Protein AF-A0A075MXA9-F1 (afdb_monomer)

Nearest PDB structures (foldseek):
  1z3e-assembly1_B  TM=8.447E-01  e=3.460E-03  Bacillus subtilis
  3gfk-assembly1_B  TM=8.318E-01  e=3.950E-03  Bacillus subtilis
  4mey-assembly1_B  TM=7.500E-01  e=2.326E-03  Escherichia coli K-12
  4mey-assembly1_A  TM=7.482E-01  e=9.337E-03  Escherichia coli K-12
  4zh4-assembly1_A  TM=5.656E-01  e=3.950E-03  Escherichia coli K-12

Structure (mmCIF, N/CA/C/O backbone):
data_AF-A0A075MXA9-F1
#
_entry.id   AF-A0A075MXA9-F1
#
loop_
_atom_site.group_PDB
_atom_site.id
_atom_site.type_symbol
_atom_site.label_atom_id
_atom_site.label_alt_id
_atom_site.label_comp_id
_atom_site.label_asym_id
_atom_site.label_entity_id
_atom_site.label_seq_id
_atom_site.pdbx_PDB_ins_code
_atom_site.Cartn_x
_atom_site.Cartn_y
_atom_site.Cartn_z
_atom_site.occupancy
_atom_site.B_iso_or_equiv
_atom_site.auth_seq_id
_atom_site.auth_comp_id
_atom_site.auth_asym_id
_atom_site.auth_atom_id
_atom_site.pdbx_PDB_model_num
ATOM 1 N N . MET A 1 1 ? 37.764 53.002 -16.091 1.00 39.75 1 MET A N 1
ATOM 2 C CA . MET A 1 1 ? 37.140 52.045 -17.033 1.00 39.75 1 MET A CA 1
ATOM 3 C C . MET A 1 1 ? 37.463 50.655 -16.486 1.00 39.75 1 MET A C 1
ATOM 5 O O . MET A 1 1 ? 38.637 50.344 -16.390 1.00 39.75 1 MET A O 1
ATOM 9 N N . ALA A 1 2 ? 36.575 50.032 -15.695 1.00 47.25 2 ALA A N 1
ATOM 10 C CA . ALA A 1 2 ? 35.623 48.988 -16.136 1.00 47.25 2 ALA A CA 1
ATOM 11 C C . ALA A 1 2 ? 36.352 47.904 -16.962 1.00 47.25 2 ALA A C 1
ATOM 13 O O . ALA A 1 2 ? 36.935 48.244 -17.975 1.00 47.25 2 ALA A O 1
ATOM 14 N N . GLU A 1 3 ? 36.463 46.632 -16.565 1.00 47.47 3 GLU A N 1
ATOM 15 C CA . GLU A 1 3 ? 35.421 45.634 -16.259 1.00 47.47 3 GLU A CA 1
ATOM 16 C C . GLU A 1 3 ? 36.035 44.501 -15.385 1.00 47.47 3 GLU A C 1
ATOM 18 O O . GLU A 1 3 ? 37.200 44.163 -15.537 1.00 47.47 3 GLU A O 1
ATOM 23 N N . ARG A 1 4 ? 35.405 43.972 -14.323 1.00 52.84 4 ARG A N 1
ATOM 24 C CA . ARG A 1 4 ? 34.351 42.928 -14.294 1.00 52.84 4 ARG A CA 1
ATOM 25 C C . ARG A 1 4 ? 34.635 41.672 -15.146 1.00 52.84 4 ARG A C 1
ATOM 27 O O . ARG A 1 4 ? 34.508 41.742 -16.358 1.00 52.84 4 ARG A O 1
ATOM 34 N N . ARG A 1 5 ? 34.807 40.514 -14.473 1.00 59.78 5 ARG A N 1
ATOM 35 C CA . ARG A 1 5 ? 34.129 39.188 -14.656 1.00 59.78 5 ARG A CA 1
ATOM 36 C C . ARG A 1 5 ? 34.953 38.099 -13.928 1.00 59.78 5 ARG A C 1
ATOM 38 O O . ARG A 1 5 ? 36.097 37.860 -14.274 1.00 59.78 5 ARG A O 1
ATOM 45 N N . LYS A 1 6 ? 34.514 37.592 -12.760 1.00 50.41 6 LYS A N 1
ATOM 46 C CA . LYS A 1 6 ? 33.903 36.244 -12.568 1.00 50.41 6 LYS A CA 1
ATOM 47 C C . LYS A 1 6 ? 34.491 35.200 -13.539 1.00 50.41 6 LYS A C 1
ATOM 49 O O . LYS A 1 6 ? 34.334 35.357 -14.741 1.00 50.41 6 LYS A O 1
ATOM 54 N N . SER A 1 7 ? 35.106 34.101 -13.098 1.00 49.38 7 SER A N 1
ATOM 55 C CA . SER A 1 7 ? 34.412 32.905 -12.573 1.00 49.38 7 SER A CA 1
ATOM 56 C C . SER A 1 7 ? 35.476 31.907 -12.074 1.00 49.38 7 SER A C 1
ATOM 58 O O . SER A 1 7 ? 36.435 31.644 -12.782 1.00 49.38 7 SER A O 1
ATOM 60 N N . ARG A 1 8 ? 35.468 31.457 -10.811 1.00 54.47 8 ARG A N 1
ATOM 61 C CA . ARG A 1 8 ? 34.921 30.148 -10.389 1.00 54.47 8 ARG A CA 1
ATOM 62 C C . ARG A 1 8 ? 34.767 29.129 -11.522 1.00 54.47 8 ARG A C 1
ATOM 64 O O . ARG A 1 8 ? 33.747 29.169 -12.192 1.00 54.47 8 ARG A O 1
ATOM 71 N N . THR A 1 9 ? 35.663 28.149 -11.564 1.00 46.47 9 THR A N 1
ATOM 72 C CA . THR A 1 9 ? 35.317 26.724 -11.694 1.00 46.47 9 THR A CA 1
ATOM 73 C C . THR A 1 9 ?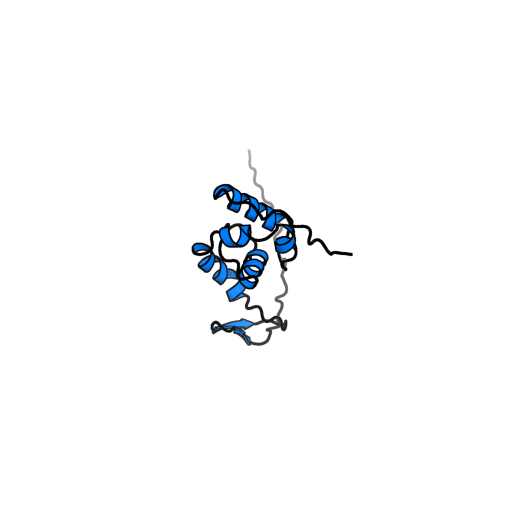 36.451 25.908 -11.076 1.00 46.47 9 THR A C 1
ATOM 75 O O . THR A 1 9 ? 37.494 25.714 -11.688 1.00 46.47 9 THR A O 1
ATOM 78 N N . GLY A 1 10 ? 36.258 25.468 -9.829 1.00 43.75 10 GLY A N 1
ATOM 79 C CA . GLY A 1 10 ? 36.939 24.272 -9.346 1.00 43.75 10 GLY A CA 1
ATOM 80 C C . GLY A 1 10 ? 36.287 23.099 -10.060 1.00 43.75 10 GLY A C 1
ATOM 81 O O . GLY A 1 10 ? 35.119 22.808 -9.800 1.00 43.75 10 GLY A O 1
ATOM 82 N N . ASP A 1 11 ? 36.999 22.524 -11.021 1.00 38.28 11 ASP A N 1
ATOM 83 C CA . ASP A 1 11 ? 36.523 21.370 -11.766 1.00 38.28 11 ASP A CA 1
ATOM 84 C C . ASP A 1 11 ? 36.673 20.120 -10.892 1.00 38.28 11 ASP A C 1
ATOM 86 O O . ASP A 1 11 ? 37.746 19.787 -10.387 1.00 38.28 11 ASP A O 1
ATOM 90 N N . LEU A 1 12 ? 35.527 19.507 -10.619 1.00 47.19 12 LEU A N 1
ATOM 91 C CA . LEU A 1 12 ? 35.369 18.291 -9.845 1.00 47.19 12 LEU A CA 1
ATOM 92 C C . LEU A 1 12 ? 35.768 17.086 -10.705 1.00 47.19 12 LEU A C 1
ATOM 94 O O . LEU A 1 12 ? 34.883 16.403 -11.217 1.00 47.19 12 LEU A O 1
ATOM 98 N N . ASP A 1 13 ? 37.051 16.726 -10.767 1.00 42.03 13 ASP A N 1
ATOM 99 C CA . ASP A 1 13 ? 37.397 15.347 -11.134 1.00 42.03 13 ASP A CA 1
ATOM 100 C C . ASP A 1 13 ? 37.255 14.445 -9.903 1.00 42.03 13 ASP A C 1
ATOM 102 O O . ASP A 1 13 ? 38.201 14.091 -9.201 1.00 42.03 13 ASP A O 1
ATOM 106 N N . ARG A 1 14 ? 36.005 14.096 -9.586 1.00 47.03 14 ARG A N 1
ATOM 107 C CA . ARG A 1 14 ? 35.713 12.964 -8.704 1.00 47.03 14 ARG A CA 1
ATOM 108 C C . ARG A 1 14 ? 35.494 11.743 -9.576 1.00 47.03 14 ARG A C 1
ATOM 110 O O . ARG A 1 14 ? 34.370 11.247 -9.680 1.00 47.03 14 ARG A O 1
ATOM 117 N N . SER A 1 15 ? 36.584 11.273 -10.178 1.00 52.31 15 SER A N 1
ATOM 118 C CA . SER A 1 15 ? 36.711 9.941 -10.761 1.00 52.31 15 SER A CA 1
ATOM 119 C C . SER A 1 15 ? 36.101 8.896 -9.815 1.00 52.31 15 SER A C 1
ATOM 121 O O . SER A 1 15 ? 36.677 8.511 -8.797 1.00 52.31 15 SER A O 1
ATOM 123 N N . LYS A 1 16 ? 34.865 8.473 -10.107 1.00 50.91 16 LYS A N 1
ATOM 124 C CA . LYS A 1 16 ? 34.182 7.383 -9.401 1.00 50.91 16 LYS A CA 1
ATOM 125 C C . LYS A 1 16 ? 34.718 6.066 -9.964 1.00 50.91 16 LYS A C 1
ATOM 127 O O . LYS A 1 16 ? 34.520 5.825 -11.154 1.00 50.91 16 LYS A O 1
ATOM 132 N N . PRO A 1 17 ? 35.321 5.179 -9.154 1.00 42.78 17 PRO A N 1
ATOM 133 C CA . PRO A 1 17 ? 35.727 3.873 -9.648 1.00 42.78 17 PRO A CA 1
ATOM 134 C C . PRO A 1 17 ? 34.489 3.061 -10.048 1.00 42.78 17 PRO A C 1
ATOM 136 O O . PRO A 1 17 ? 33.534 2.904 -9.276 1.00 42.78 17 PRO A O 1
ATOM 139 N N . ALA A 1 18 ? 34.509 2.552 -11.280 1.00 49.84 18 ALA A N 1
ATOM 140 C CA . ALA A 1 18 ? 33.529 1.615 -11.799 1.00 49.84 18 ALA A CA 1
ATOM 141 C C . ALA A 1 18 ? 33.565 0.329 -10.960 1.00 49.84 18 ALA A C 1
ATOM 143 O O . ALA A 1 18 ? 34.549 -0.405 -10.958 1.00 49.84 18 ALA A O 1
ATOM 144 N N . ARG A 1 19 ? 32.483 0.045 -10.228 1.00 51.78 19 ARG A N 1
ATOM 145 C CA . ARG A 1 19 ? 32.332 -1.216 -9.494 1.00 51.78 19 ARG A CA 1
ATOM 146 C C . ARG A 1 19 ? 31.980 -2.336 -10.471 1.00 51.78 19 ARG A C 1
ATOM 148 O O . ARG A 1 19 ? 30.813 -2.539 -10.800 1.00 51.78 19 ARG A O 1
ATOM 155 N N . THR A 1 20 ? 32.987 -3.069 -10.928 1.00 56.06 20 THR A N 1
ATOM 156 C CA . THR A 1 20 ? 32.834 -4.309 -11.692 1.00 56.06 20 THR A CA 1
ATOM 157 C C . THR A 1 20 ? 32.780 -5.514 -10.753 1.00 56.06 20 THR A C 1
ATOM 159 O O . THR A 1 20 ? 33.789 -6.044 -10.313 1.00 56.06 20 THR A O 1
ATOM 162 N N . ALA A 1 21 ? 31.567 -5.996 -10.498 1.00 54.03 21 ALA A N 1
ATOM 163 C CA . ALA A 1 21 ? 31.310 -7.395 -10.167 1.00 54.03 21 ALA A CA 1
ATOM 164 C C . ALA A 1 21 ? 29.975 -7.765 -10.820 1.00 54.03 21 ALA A C 1
ATOM 166 O O . ALA A 1 21 ? 28.898 -7.539 -10.264 1.00 54.03 21 ALA A O 1
ATOM 167 N N . LYS A 1 22 ? 30.035 -8.235 -12.071 1.00 57.16 22 LYS A N 1
ATOM 168 C CA . LYS A 1 22 ? 28.851 -8.685 -12.813 1.00 57.16 22 LYS A CA 1
ATOM 169 C C . LYS A 1 22 ? 28.306 -9.926 -12.093 1.00 57.16 22 LYS A C 1
ATOM 171 O O . LYS A 1 22 ? 28.908 -10.990 -12.161 1.00 57.16 22 LYS A O 1
ATOM 176 N N . GLY A 1 23 ? 27.209 -9.776 -11.346 1.00 66.50 23 GLY A N 1
ATOM 177 C CA . GLY A 1 23 ? 26.505 -10.907 -10.725 1.00 66.50 23 GLY A CA 1
ATOM 178 C C . GLY A 1 23 ? 26.003 -11.910 -11.772 1.00 66.50 23 GLY A C 1
ATOM 179 O O . GLY A 1 23 ? 26.051 -11.637 -12.967 1.00 66.50 23 GLY A O 1
ATOM 180 N N . LYS A 1 24 ? 25.491 -13.072 -11.350 1.00 72.88 24 LYS A N 1
ATOM 181 C CA . LYS A 1 24 ? 24.942 -14.078 -12.282 1.00 72.88 24 LYS A CA 1
ATOM 182 C C . LYS A 1 24 ? 23.702 -13.525 -13.007 1.00 72.88 24 LYS A C 1
ATOM 184 O O . LYS A 1 24 ? 22.904 -12.812 -12.391 1.00 72.88 24 LYS A O 1
ATOM 189 N N . LEU A 1 25 ? 23.539 -13.861 -14.292 1.00 81.12 25 LEU A N 1
ATOM 190 C CA . LEU A 1 25 ? 22.322 -13.565 -15.056 1.00 81.12 25 LEU A CA 1
ATOM 191 C C . LEU A 1 25 ? 21.180 -14.428 -14.516 1.00 81.12 25 LEU A C 1
ATOM 193 O O . LEU A 1 25 ? 21.241 -15.653 -14.579 1.00 81.12 25 LEU A O 1
ATOM 197 N N . LYS A 1 26 ? 20.149 -13.789 -13.971 1.00 78.62 26 LYS A N 1
ATOM 198 C CA . LYS A 1 26 ? 18.939 -14.435 -13.460 1.00 78.62 26 LYS A CA 1
ATOM 199 C C . LYS A 1 26 ? 17.742 -13.975 -14.293 1.00 78.62 26 LYS A C 1
ATOM 201 O O . LYS A 1 26 ? 17.682 -12.820 -14.719 1.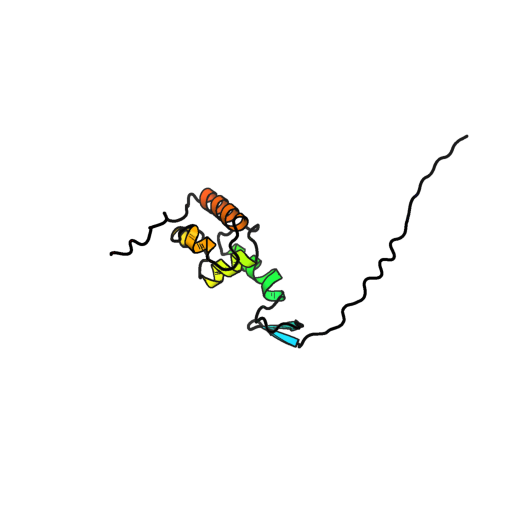00 78.62 26 LYS A O 1
ATOM 206 N N . THR A 1 27 ? 16.781 -14.872 -14.492 1.00 81.25 27 THR A N 1
ATOM 207 C CA . THR A 1 27 ? 15.515 -14.580 -15.176 1.00 81.25 27 THR A CA 1
ATOM 208 C C . THR A 1 27 ? 14.385 -14.703 -14.164 1.00 81.25 27 THR A C 1
ATOM 210 O O . THR A 1 27 ? 14.292 -15.708 -13.464 1.00 81.25 27 THR A O 1
ATOM 213 N N . CYS A 1 28 ? 13.546 -13.675 -14.026 1.00 78.31 28 CYS A N 1
ATOM 214 C CA . CYS A 1 28 ? 12.379 -13.768 -13.146 1.00 78.31 28 CYS A CA 1
ATOM 215 C C . CYS A 1 28 ? 11.266 -14.615 -13.781 1.00 78.31 28 CYS A C 1
ATOM 217 O O . CYS A 1 28 ? 11.271 -14.842 -14.988 1.00 78.31 28 CYS A O 1
ATOM 219 N N . SER A 1 29 ? 10.252 -14.994 -12.999 1.00 72.00 29 SER A N 1
ATOM 220 C CA . SER A 1 29 ? 9.065 -15.725 -13.480 1.00 72.00 29 SER A CA 1
ATOM 221 C C . SER A 1 29 ? 8.293 -15.026 -14.610 1.00 72.00 29 SER A C 1
ATOM 223 O O . SER A 1 29 ? 7.501 -15.657 -15.296 1.00 72.00 29 SER A O 1
ATOM 225 N N . ARG A 1 30 ? 8.528 -13.726 -14.826 1.00 66.81 30 ARG A N 1
ATOM 226 C CA . ARG A 1 30 ? 7.933 -12.926 -15.908 1.00 66.81 30 ARG A CA 1
ATOM 227 C C . ARG A 1 30 ? 8.851 -12.751 -17.125 1.00 66.81 30 ARG A C 1
ATOM 229 O O . ARG A 1 30 ? 8.530 -11.964 -18.005 1.00 66.81 30 ARG A O 1
ATOM 236 N N . GLY A 1 31 ? 10.013 -13.405 -17.150 1.00 77.19 31 GLY A N 1
ATOM 237 C CA . GLY A 1 31 ? 10.955 -13.350 -18.273 1.00 77.19 31 GLY A CA 1
ATOM 238 C C . GLY A 1 31 ? 11.949 -12.182 -18.259 1.00 77.19 31 GLY A C 1
ATOM 239 O O . GLY A 1 31 ? 12.742 -12.050 -19.189 1.00 77.19 31 GLY A O 1
ATOM 240 N N . HIS A 1 32 ? 11.974 -11.337 -17.221 1.00 79.31 32 HIS A N 1
ATOM 241 C CA . HIS A 1 32 ? 12.964 -10.257 -17.139 1.00 79.31 32 HIS A CA 1
ATOM 242 C C . HIS A 1 32 ? 14.348 -10.800 -16.770 1.00 79.31 32 HIS A C 1
ATOM 244 O O . HIS A 1 32 ? 14.501 -11.440 -15.726 1.00 79.31 32 HIS A O 1
ATOM 250 N N . LYS A 1 33 ? 15.353 -10.479 -17.589 1.00 82.81 33 LYS A N 1
ATOM 251 C CA . LYS A 1 33 ? 16.765 -10.830 -17.389 1.00 82.81 33 LYS A CA 1
ATOM 252 C C . LYS A 1 33 ? 17.475 -9.735 -16.581 1.00 82.81 33 LYS A C 1
ATOM 254 O O . LYS A 1 33 ? 17.409 -8.566 -16.950 1.00 82.81 33 LYS A O 1
ATOM 259 N N . PHE A 1 34 ? 18.135 -10.086 -15.479 1.00 78.25 34 PHE A N 1
ATOM 260 C CA . PHE A 1 34 ? 18.861 -9.134 -14.627 1.00 78.25 34 PHE A CA 1
ATOM 261 C C . PHE A 1 34 ? 20.106 -9.760 -13.990 1.00 78.25 34 PHE A C 1
ATOM 263 O O . PHE A 1 34 ? 20.168 -10.968 -13.781 1.00 78.25 34 PHE A O 1
ATOM 270 N N . TYR A 1 35 ? 21.086 -8.925 -13.639 1.00 78.44 35 TYR A N 1
ATOM 271 C CA . TYR A 1 35 ? 22.322 -9.343 -12.975 1.00 78.44 35 TYR A CA 1
ATOM 272 C C . TYR A 1 35 ? 22.285 -8.922 -11.504 1.00 78.44 35 TYR A C 1
ATOM 274 O O . TYR A 1 35 ? 22.097 -7.741 -11.207 1.00 78.44 35 TYR A O 1
ATOM 282 N N . ARG A 1 36 ? 22.446 -9.863 -10.564 1.00 68.81 36 ARG A N 1
ATOM 283 C CA . ARG A 1 36 ? 22.499 -9.546 -9.124 1.00 68.81 36 ARG A CA 1
ATOM 284 C C . ARG A 1 36 ? 23.439 -10.491 -8.385 1.00 68.81 36 ARG A C 1
ATOM 286 O O . ARG A 1 36 ? 23.417 -11.695 -8.621 1.00 68.81 36 ARG A O 1
ATOM 293 N N . SER A 1 37 ? 24.253 -9.929 -7.494 1.00 61.03 37 SER A N 1
ATOM 294 C CA . SER A 1 37 ? 25.174 -10.671 -6.623 1.00 61.03 37 SER A CA 1
ATOM 295 C C . SER A 1 37 ? 24.497 -11.278 -5.390 1.00 61.03 37 SER A C 1
ATOM 297 O O . SER A 1 37 ? 25.060 -12.174 -4.783 1.00 61.03 37 SER A O 1
ATOM 299 N N . CYS A 1 38 ? 23.288 -10.834 -5.033 1.00 57.31 38 CYS A N 1
ATOM 300 C CA . CYS A 1 38 ? 22.513 -11.391 -3.923 1.00 57.31 38 CYS A CA 1
ATOM 301 C C . CYS A 1 38 ? 21.532 -12.472 -4.400 1.00 57.31 38 CYS A C 1
ATOM 303 O O . CYS A 1 38 ? 20.904 -12.342 -5.459 1.00 57.31 38 CYS A O 1
ATOM 305 N N . ASP A 1 39 ? 21.312 -13.487 -3.567 1.00 60.66 39 ASP A N 1
ATOM 306 C CA . ASP A 1 39 ? 20.340 -14.566 -3.799 1.00 60.66 39 ASP A CA 1
ATOM 307 C C . ASP A 1 39 ? 18.887 -14.192 -3.505 1.00 60.66 39 ASP A C 1
ATOM 309 O O . ASP A 1 39 ? 17.999 -15.036 -3.472 1.00 60.66 39 ASP A O 1
ATOM 313 N N . CYS A 1 40 ? 18.606 -12.895 -3.383 1.00 57.38 40 CYS A N 1
ATOM 314 C CA . CYS A 1 40 ? 17.245 -12.413 -3.239 1.00 57.38 40 CYS A CA 1
ATOM 315 C C . CYS A 1 40 ? 16.425 -12.744 -4.506 1.00 57.38 40 CYS A C 1
ATOM 317 O O . CYS A 1 40 ? 16.817 -12.327 -5.602 1.00 57.38 40 CYS A O 1
ATOM 319 N N . PRO A 1 41 ? 15.233 -13.358 -4.383 1.00 61.81 41 PRO A N 1
ATOM 320 C CA . PRO A 1 41 ? 14.349 -13.695 -5.509 1.00 61.81 41 PRO A CA 1
ATOM 321 C C . PRO A 1 41 ? 13.648 -12.465 -6.126 1.00 61.81 41 PRO A C 1
ATOM 323 O O . PRO A 1 41 ? 12.656 -12.576 -6.844 1.00 61.81 41 PRO A O 1
ATOM 326 N N . VAL A 1 42 ? 14.133 -11.255 -5.829 1.00 66.94 42 VAL A N 1
ATOM 327 C CA . VAL A 1 42 ? 13.496 -9.991 -6.201 1.00 66.94 42 VAL A CA 1
ATOM 328 C C . VAL A 1 42 ? 14.119 -9.446 -7.481 1.00 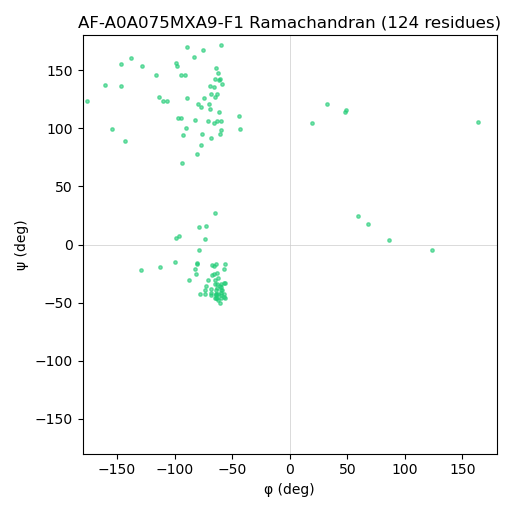66.94 42 VAL A C 1
ATOM 330 O O . VAL A 1 42 ? 15.248 -8.946 -7.485 1.00 66.94 42 VAL A O 1
ATOM 333 N N . CYS A 1 43 ? 13.342 -9.499 -8.561 1.00 72.62 43 CYS A N 1
ATOM 334 C CA . CYS A 1 43 ? 13.691 -8.896 -9.841 1.00 72.62 43 CYS A CA 1
ATOM 335 C C . CYS A 1 43 ? 13.633 -7.354 -9.761 1.00 72.62 43 CYS A C 1
ATOM 337 O O . CYS A 1 43 ? 12.557 -6.813 -9.492 1.00 72.62 43 CYS A O 1
ATOM 339 N N . PRO A 1 44 ? 14.736 -6.629 -10.036 1.00 69.50 44 PRO A N 1
ATOM 340 C CA . PRO A 1 44 ? 14.778 -5.166 -9.975 1.00 69.50 44 PRO A CA 1
ATOM 341 C C . PRO A 1 44 ? 13.915 -4.494 -11.055 1.00 69.50 44 PRO A C 1
ATOM 343 O O . PRO A 1 44 ? 13.417 -3.397 -10.835 1.00 69.50 44 PRO A O 1
ATOM 346 N N . VAL A 1 45 ? 13.678 -5.169 -12.184 1.00 69.56 45 VAL A N 1
ATOM 347 C CA . VAL A 1 45 ? 12.801 -4.681 -13.263 1.00 69.56 45 VAL A CA 1
ATOM 348 C C . VAL A 1 45 ? 11.326 -4.787 -12.860 1.00 69.56 45 VAL A C 1
ATOM 350 O O . VAL A 1 45 ? 10.558 -3.843 -13.032 1.00 69.56 45 VAL A O 1
ATOM 353 N N . CYS A 1 46 ? 10.922 -5.904 -12.236 1.00 67.19 46 CYS A N 1
ATOM 354 C CA . CYS A 1 46 ? 9.581 -6.016 -11.649 1.00 67.19 46 CYS A CA 1
ATOM 355 C C . CYS A 1 46 ? 9.375 -5.001 -10.515 1.00 67.19 46 CYS A C 1
ATOM 357 O O . CYS A 1 46 ? 8.273 -4.494 -10.335 1.00 67.19 46 CYS A O 1
ATOM 359 N N . TRP A 1 47 ? 10.432 -4.705 -9.759 1.00 64.06 47 TRP A N 1
ATOM 360 C CA . TRP A 1 47 ? 10.392 -3.760 -8.647 1.00 64.06 47 TRP A CA 1
ATOM 361 C C . TRP A 1 47 ? 10.174 -2.308 -9.086 1.00 64.06 47 TRP A C 1
ATOM 363 O O . TRP A 1 47 ? 9.465 -1.575 -8.403 1.00 64.06 47 TRP A O 1
ATOM 373 N N . SER A 1 48 ? 10.775 -1.881 -10.202 1.00 55.97 48 SER A N 1
ATOM 374 C CA . SER A 1 48 ? 10.776 -0.471 -10.615 1.00 55.97 48 SER A CA 1
ATOM 375 C C . SER A 1 48 ? 9.563 -0.048 -11.451 1.00 55.97 48 SER A C 1
ATOM 377 O O . SER A 1 48 ? 9.162 1.110 -11.361 1.00 55.97 48 SER A O 1
ATOM 379 N N . GLY A 1 49 ? 8.965 -0.950 -12.241 1.00 51.09 49 GLY A N 1
ATOM 380 C CA . GLY A 1 49 ? 7.938 -0.564 -13.226 1.00 51.09 49 GLY A CA 1
ATOM 381 C C . GLY A 1 49 ? 6.624 -1.345 -13.193 1.00 51.09 49 GLY A C 1
ATOM 382 O O . GLY A 1 49 ? 5.611 -0.841 -13.671 1.00 51.09 49 GLY A O 1
ATOM 383 N N . TYR A 1 50 ? 6.594 -2.558 -12.635 1.00 52.19 50 TYR A N 1
ATOM 384 C CA . TYR A 1 50 ? 5.438 -3.442 -12.823 1.00 52.19 50 TYR A CA 1
ATOM 385 C C . TYR A 1 50 ? 4.239 -3.078 -11.935 1.00 52.19 50 TYR A C 1
ATOM 387 O O . TYR A 1 50 ? 3.104 -3.041 -12.407 1.00 52.19 50 TYR A O 1
ATOM 395 N N . TYR A 1 51 ? 4.480 -2.747 -10.666 1.00 54.03 51 TYR A N 1
ATOM 396 C CA . TYR A 1 51 ? 3.393 -2.467 -9.726 1.00 54.03 51 TYR A CA 1
ATOM 397 C C . TYR A 1 51 ? 2.677 -1.143 -10.000 1.00 54.03 51 TYR A C 1
ATOM 399 O O . TYR A 1 51 ? 1.469 -1.071 -9.817 1.00 54.03 51 TYR A O 1
ATOM 407 N N . ARG A 1 52 ? 3.373 -0.135 -10.544 1.00 54.78 52 ARG A N 1
ATOM 408 C CA . ARG A 1 52 ? 2.750 1.141 -10.935 1.00 54.78 52 ARG A CA 1
ATOM 409 C C . ARG A 1 52 ? 1.750 0.973 -12.090 1.00 54.78 52 ARG A C 1
ATOM 411 O O . ARG A 1 52 ? 0.806 1.737 -12.205 1.00 54.78 52 ARG A O 1
ATOM 418 N N . LYS A 1 53 ? 1.913 -0.064 -12.923 1.00 53.56 53 LYS A N 1
ATOM 419 C CA . LYS A 1 53 ? 0.961 -0.395 -13.998 1.00 53.56 53 LYS A CA 1
ATOM 420 C C . LYS A 1 53 ? -0.255 -1.191 -13.500 1.00 53.56 53 LYS A C 1
ATOM 422 O O . LYS A 1 53 ? -1.300 -1.125 -14.126 1.00 53.56 53 LYS A O 1
ATOM 427 N N . GLN A 1 54 ? -0.131 -1.922 -12.386 1.00 54.00 54 GLN A N 1
ATOM 428 C CA . GLN A 1 54 ? -1.278 -2.509 -11.670 1.00 54.00 54 GLN A CA 1
ATOM 429 C C . GLN A 1 54 ? -1.964 -1.502 -10.739 1.00 54.00 54 GLN A C 1
ATOM 431 O O . GLN A 1 54 ? -3.123 -1.683 -10.394 1.00 54.00 54 GLN A O 1
ATOM 436 N N . GLN A 1 55 ? -1.266 -0.439 -10.342 1.00 55.31 55 GLN A N 1
ATOM 437 C CA . GLN A 1 55 ? -1.802 0.628 -9.505 1.00 55.31 55 GLN A CA 1
ATOM 438 C C . GLN A 1 55 ? -2.954 1.386 -10.167 1.00 55.31 55 GLN A C 1
ATOM 440 O O . GLN A 1 55 ? -3.829 1.863 -9.471 1.00 55.31 55 GLN A O 1
ATOM 445 N N . SER A 1 56 ? -3.051 1.414 -11.496 1.00 52.56 56 SER A N 1
ATOM 446 C CA . SER A 1 56 ? -4.267 1.920 -12.148 1.00 52.56 56 SER A CA 1
ATOM 447 C C . SER A 1 56 ? -5.505 1.044 -11.897 1.00 52.56 56 SER A C 1
ATOM 449 O O . SER A 1 56 ? -6.620 1.509 -12.098 1.00 52.56 56 SER A O 1
ATOM 451 N N . GLN A 1 57 ? -5.329 -0.213 -11.474 1.00 55.22 57 GLN A N 1
ATOM 452 C CA . GLN A 1 57 ? -6.423 -1.120 -11.101 1.00 55.22 57 GLN A CA 1
ATOM 453 C C . GLN A 1 57 ? -6.644 -1.220 -9.590 1.00 55.22 57 GLN A C 1
ATOM 455 O O . GLN A 1 57 ? -7.683 -1.713 -9.156 1.00 5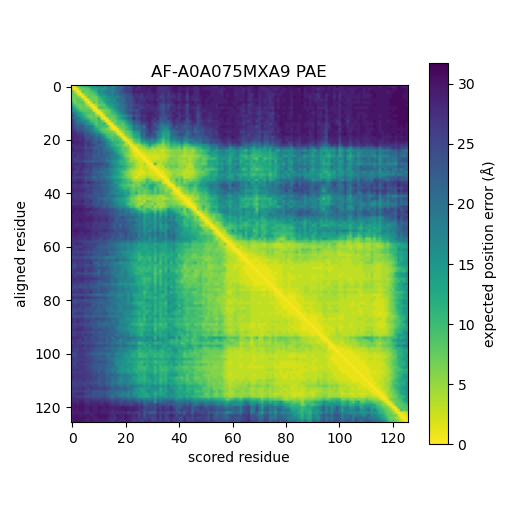5.22 57 GLN A O 1
ATOM 460 N N . ASN A 1 58 ? -5.675 -0.765 -8.801 1.00 63.47 58 ASN A N 1
ATOM 461 C CA . ASN A 1 58 ? -5.708 -0.829 -7.352 1.00 63.47 58 ASN A CA 1
ATOM 462 C C . ASN A 1 58 ? -5.879 0.590 -6.825 1.00 63.47 58 ASN A C 1
ATOM 464 O O . ASN A 1 58 ? -5.034 1.424 -7.108 1.00 63.47 58 ASN A O 1
ATOM 468 N N . ASP A 1 59 ? -6.907 0.871 -6.030 1.00 75.50 59 ASP A N 1
ATOM 469 C CA . ASP A 1 59 ? -7.259 2.218 -5.537 1.00 75.50 59 ASP A CA 1
ATOM 470 C C . ASP A 1 59 ? -6.208 2.870 -4.583 1.00 75.50 59 ASP A C 1
ATOM 472 O O . ASP A 1 59 ? -6.539 3.661 -3.701 1.00 75.50 59 ASP A O 1
ATOM 476 N N . PHE A 1 60 ? -4.923 2.518 -4.685 1.00 82.19 60 PHE A N 1
ATOM 477 C CA . PHE A 1 60 ? -3.828 2.991 -3.843 1.00 82.19 60 PHE A CA 1
ATOM 478 C C . PHE A 1 60 ? -3.138 4.240 -4.410 1.00 82.19 60 PHE A C 1
ATOM 480 O O . PHE A 1 60 ? -2.928 4.345 -5.618 1.00 82.19 60 PHE A O 1
ATOM 487 N N . PRO A 1 61 ? -2.662 5.154 -3.545 1.00 78.31 61 PRO A N 1
ATOM 488 C CA . PRO A 1 61 ? -2.057 6.412 -3.979 1.00 78.31 61 PRO A CA 1
ATOM 489 C C . PRO A 1 61 ? -0.700 6.208 -4.667 1.00 78.31 61 PRO A C 1
ATOM 491 O O . PRO A 1 61 ? 0.154 5.492 -4.145 1.00 78.31 61 PRO A O 1
ATOM 494 N N . ASP A 1 62 ? -0.445 6.905 -5.781 1.00 75.38 62 ASP A N 1
ATOM 495 C CA . ASP A 1 62 ? 0.827 6.843 -6.541 1.00 75.38 62 ASP A CA 1
ATOM 496 C C . ASP A 1 62 ? 2.072 7.191 -5.713 1.00 75.38 62 ASP A C 1
ATOM 498 O O . ASP A 1 62 ? 3.197 6.823 -6.051 1.00 75.38 62 ASP A O 1
ATOM 502 N N . SER A 1 63 ? 1.876 7.905 -4.604 1.00 79.62 63 SER A N 1
ATOM 503 C CA . SER A 1 63 ? 2.928 8.283 -3.663 1.00 79.62 63 SER A CA 1
ATOM 504 C C . SER A 1 63 ? 3.339 7.161 -2.701 1.00 79.62 63 SER A C 1
ATOM 506 O O . SER A 1 63 ? 4.290 7.354 -1.933 1.00 79.62 63 SER A O 1
ATOM 508 N N . LEU A 1 64 ? 2.654 6.009 -2.736 1.00 82.50 64 LEU A N 1
ATOM 509 C CA . LEU A 1 64 ? 2.953 4.847 -1.905 1.00 82.50 64 LEU A CA 1
ATOM 510 C C . LEU A 1 64 ? 4.312 4.242 -2.268 1.00 82.50 64 LEU A C 1
ATOM 512 O O . LEU A 1 64 ? 4.652 4.041 -3.434 1.00 82.50 64 LEU A O 1
ATOM 516 N N . ALA A 1 65 ? 5.104 3.914 -1.247 1.00 81.94 65 ALA A N 1
ATOM 517 C CA . ALA A 1 65 ? 6.391 3.266 -1.454 1.00 81.94 65 ALA A CA 1
ATOM 518 C C . ALA A 1 65 ? 6.222 1.902 -2.149 1.00 81.94 65 ALA A C 1
ATOM 520 O O . ALA A 1 65 ? 5.334 1.123 -1.808 1.00 81.94 65 ALA A O 1
ATOM 521 N N . ALA A 1 66 ? 7.139 1.558 -3.058 1.00 77.31 66 ALA A N 1
ATOM 522 C CA . ALA A 1 66 ? 7.115 0.268 -3.759 1.00 77.31 66 ALA A CA 1
ATOM 523 C C . ALA A 1 66 ? 7.136 -0.941 -2.798 1.00 77.31 66 ALA A C 1
ATOM 525 O O . ALA A 1 66 ? 6.523 -1.970 -3.076 1.00 77.31 66 ALA A O 1
ATOM 526 N N . LEU A 1 67 ? 7.812 -0.80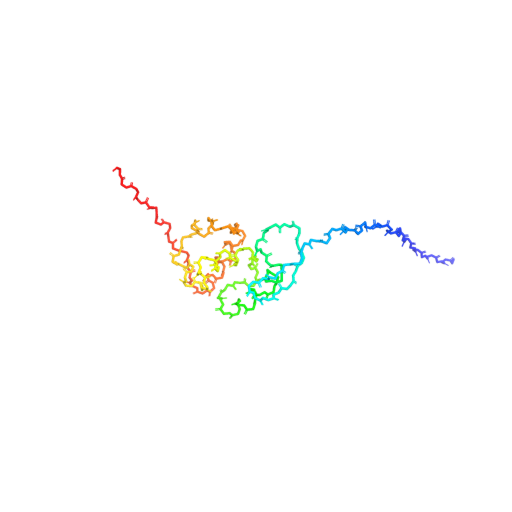2 -1.649 1.00 79.88 67 LEU A N 1
ATOM 527 C CA . LEU A 1 67 ? 7.877 -1.831 -0.610 1.00 79.88 67 LEU A CA 1
ATOM 528 C C . LEU A 1 67 ? 6.516 -2.029 0.085 1.00 79.88 67 LEU A C 1
ATOM 530 O O . LEU A 1 67 ? 6.089 -3.165 0.259 1.00 79.88 67 LEU A O 1
ATOM 534 N N . ALA A 1 68 ? 5.813 -0.934 0.384 1.00 84.94 68 ALA A N 1
ATOM 535 C CA . ALA A 1 68 ? 4.466 -0.940 0.952 1.00 84.94 68 ALA A CA 1
ATOM 536 C C . ALA A 1 68 ? 3.437 -1.535 -0.023 1.00 84.94 68 ALA A C 1
ATOM 538 O O . ALA A 1 68 ? 2.673 -2.424 0.342 1.00 84.94 68 ALA A O 1
ATOM 539 N N . LEU A 1 69 ? 3.472 -1.120 -1.294 1.00 82.38 69 LEU A N 1
ATOM 540 C CA . LEU A 1 69 ? 2.594 -1.664 -2.334 1.00 82.38 69 LEU A CA 1
ATOM 541 C C . LEU A 1 69 ? 2.790 -3.178 -2.514 1.00 82.38 69 LEU A C 1
ATOM 543 O O . LEU A 1 69 ? 1.821 -3.925 -2.617 1.00 82.38 69 LEU A O 1
ATOM 547 N N . ARG A 1 70 ? 4.040 -3.655 -2.489 1.00 78.88 70 ARG A N 1
ATOM 548 C CA . ARG A 1 70 ? 4.339 -5.093 -2.523 1.00 78.88 70 ARG A CA 1
ATOM 549 C C . ARG A 1 70 ? 3.776 -5.819 -1.306 1.00 78.88 70 ARG A C 1
ATOM 551 O O . ARG A 1 70 ? 3.259 -6.921 -1.458 1.00 78.88 70 ARG A O 1
ATOM 558 N N . ALA A 1 71 ? 3.909 -5.233 -0.121 1.00 85.19 71 ALA A N 1
ATOM 559 C CA . ALA A 1 71 ? 3.410 -5.830 1.107 1.00 85.19 71 ALA A CA 1
ATOM 560 C C . ALA A 1 71 ? 1.886 -6.045 1.031 1.00 85.19 71 ALA A C 1
ATOM 562 O O . ALA A 1 71 ? 1.410 -7.144 1.308 1.00 85.19 71 ALA A O 1
ATOM 563 N N . LEU A 1 72 ? 1.150 -5.051 0.520 1.00 84.62 72 LEU A N 1
ATOM 564 C CA . LEU A 1 72 ? -0.293 -5.147 0.265 1.00 84.62 72 LEU A CA 1
ATOM 565 C C . LEU A 1 72 ? -0.643 -6.223 -0.763 1.00 84.62 72 LEU A C 1
ATOM 567 O O . LEU A 1 72 ? -1.506 -7.061 -0.517 1.00 84.62 72 LEU A O 1
ATOM 571 N N . LEU A 1 73 ? 0.059 -6.247 -1.896 1.00 81.88 73 LEU A N 1
ATOM 572 C CA . LEU A 1 73 ? -0.184 -7.231 -2.951 1.00 81.88 73 LEU A CA 1
ATOM 573 C C . LEU A 1 73 ? 0.116 -8.662 -2.505 1.00 81.88 73 LEU A C 1
ATOM 575 O O . LEU A 1 73 ? -0.637 -9.578 -2.830 1.00 81.88 73 LEU A O 1
ATOM 579 N N . ASN A 1 74 ? 1.178 -8.856 -1.722 1.00 80.69 74 ASN A N 1
ATOM 580 C CA . ASN A 1 74 ? 1.488 -10.142 -1.101 1.00 80.69 74 ASN A CA 1
ATOM 581 C C . ASN A 1 74 ? 0.395 -10.561 -0.108 1.00 80.69 74 ASN A C 1
ATOM 583 O O . ASN A 1 74 ? 0.039 -11.735 -0.059 1.00 80.69 74 ASN A O 1
ATOM 587 N N . ALA A 1 75 ? -0.175 -9.601 0.626 1.00 82.56 75 ALA A N 1
ATOM 588 C CA . ALA A 1 75 ? -1.338 -9.808 1.485 1.00 82.56 75 ALA A CA 1
ATOM 589 C C . ALA A 1 75 ? -2.660 -9.963 0.697 1.00 82.56 75 ALA A C 1
ATOM 591 O O . ALA A 1 75 ? -3.724 -10.078 1.300 1.00 82.56 75 ALA A O 1
ATOM 592 N N . LYS A 1 76 ? -2.618 -9.990 -0.648 1.00 83.06 76 LYS A N 1
ATOM 593 C CA . LYS A 1 76 ? -3.783 -10.048 -1.556 1.00 83.06 76 LYS A CA 1
ATOM 594 C C . LYS A 1 76 ? -4.755 -8.871 -1.385 1.00 83.06 76 LYS A C 1
ATOM 596 O O . LYS A 1 76 ? -5.932 -8.967 -1.741 1.00 83.06 76 LYS A O 1
ATOM 601 N N . ILE A 1 77 ? -4.252 -7.747 -0.878 1.00 85.44 77 ILE A N 1
ATOM 602 C CA . ILE A 1 77 ? -4.990 -6.500 -0.726 1.00 85.44 77 ILE A CA 1
ATOM 603 C C . ILE A 1 77 ? -4.717 -5.650 -1.963 1.00 85.44 77 ILE A C 1
ATOM 605 O O . ILE A 1 77 ? -3.621 -5.132 -2.172 1.00 85.44 77 ILE A O 1
ATOM 609 N N . THR A 1 78 ? -5.737 -5.529 -2.801 1.00 84.38 78 THR A N 1
ATOM 610 C CA . THR A 1 78 ? -5.683 -4.810 -4.082 1.00 84.38 78 THR A CA 1
ATOM 611 C C . THR A 1 78 ? -6.540 -3.548 -4.075 1.00 84.38 78 THR A C 1
ATOM 613 O O . THR A 1 78 ? -6.306 -2.650 -4.868 1.00 84.38 78 THR A O 1
ATOM 616 N N . LYS A 1 79 ? -7.505 -3.438 -3.154 1.00 87.00 79 LYS A N 1
ATOM 617 C CA . LYS A 1 79 ? -8.454 -2.317 -3.089 1.00 87.00 79 LYS A CA 1
ATOM 618 C C . LYS A 1 79 ? -8.504 -1.691 -1.702 1.00 87.00 79 LYS A C 1
ATOM 620 O O . LYS A 1 79 ? -8.334 -2.391 -0.700 1.00 87.00 79 LYS A O 1
ATOM 625 N N . LEU A 1 80 ? -8.864 -0.407 -1.628 1.00 87.44 80 LEU A N 1
ATOM 626 C CA . LEU A 1 80 ? -9.078 0.287 -0.349 1.00 87.44 80 LEU A CA 1
ATOM 627 C C . LEU A 1 80 ? -10.184 -0.367 0.492 1.00 87.44 80 LEU A C 1
ATOM 629 O O . LEU A 1 80 ? -10.063 -0.444 1.710 1.00 87.44 80 LEU A O 1
ATOM 633 N N . ALA A 1 81 ? -11.223 -0.914 -0.144 1.00 85.94 81 ALA A N 1
ATOM 634 C CA . ALA A 1 81 ? -12.294 -1.632 0.550 1.00 85.94 81 ALA A CA 1
ATOM 635 C C . ALA A 1 81 ? -11.815 -2.928 1.232 1.00 85.94 81 ALA A C 1
ATOM 637 O O . ALA A 1 81 ? -12.362 -3.325 2.257 1.00 85.94 81 ALA A O 1
ATOM 638 N N . GLN A 1 82 ? -10.796 -3.601 0.680 1.00 87.50 82 GLN A N 1
ATOM 639 C CA . GLN A 1 82 ? -10.170 -4.744 1.353 1.00 87.50 82 GLN A CA 1
ATOM 640 C C . GLN A 1 82 ? -9.299 -4.264 2.514 1.00 87.50 82 GLN A C 1
ATOM 642 O O . GLN A 1 82 ? -9.332 -4.860 3.583 1.00 87.50 82 GLN A O 1
ATOM 647 N N . LEU A 1 83 ? -8.581 -3.154 2.322 1.00 88.38 83 LEU A N 1
ATOM 648 C CA . LEU A 1 83 ? -7.763 -2.534 3.362 1.00 88.38 83 LEU A CA 1
ATOM 649 C C . LEU A 1 83 ? -8.609 -2.100 4.578 1.00 88.38 83 LEU A C 1
ATOM 651 O O . LEU A 1 83 ? -8.173 -2.267 5.707 1.00 88.38 83 LEU A O 1
ATOM 655 N N . ALA A 1 84 ? -9.844 -1.633 4.358 1.00 89.19 84 ALA A N 1
ATOM 656 C CA . ALA A 1 84 ? -10.795 -1.259 5.412 1.00 89.19 84 ALA A CA 1
ATOM 657 C C . ALA A 1 84 ? -11.241 -2.426 6.312 1.00 89.19 84 ALA A C 1
ATOM 659 O O . ALA A 1 84 ? -11.771 -2.200 7.396 1.00 89.19 84 ALA A O 1
ATOM 660 N N . LYS A 1 85 ? -11.028 -3.678 5.885 1.00 88.94 85 LYS A N 1
ATOM 661 C CA . LYS A 1 85 ? -11.300 -4.868 6.708 1.00 88.94 85 LYS A CA 1
ATOM 662 C C . LYS A 1 85 ? -10.180 -5.164 7.704 1.00 88.94 85 LYS A C 1
ATOM 664 O O . LYS A 1 85 ? -10.404 -5.931 8.634 1.00 88.94 85 LYS A O 1
ATOM 669 N N . HIS A 1 86 ? -9.007 -4.578 7.489 1.00 89.75 86 HIS A N 1
ATOM 670 C CA . HIS A 1 86 ? -7.832 -4.748 8.328 1.00 89.75 86 HIS A CA 1
ATOM 671 C C . HIS A 1 86 ? -7.686 -3.591 9.306 1.00 89.75 86 HIS A C 1
ATOM 673 O O . HIS A 1 86 ? -8.154 -2.472 9.059 1.00 89.75 86 HIS A O 1
ATOM 679 N N . THR A 1 87 ? -7.027 -3.869 10.424 1.00 89.88 87 THR A N 1
ATOM 680 C CA . THR A 1 87 ? -6.677 -2.842 11.406 1.00 89.88 87 THR A CA 1
ATOM 681 C C . THR A 1 87 ? -5.394 -2.130 10.985 1.00 89.88 87 THR A C 1
ATOM 683 O O . THR A 1 87 ? -4.617 -2.626 10.169 1.00 89.88 87 THR A O 1
ATOM 686 N N . GLU A 1 88 ? -5.155 -0.941 11.536 1.00 88.50 88 GLU A N 1
ATOM 687 C CA . GLU A 1 88 ? -3.903 -0.220 11.291 1.00 88.50 88 GLU A CA 1
ATOM 688 C C . GLU A 1 88 ? -2.680 -1.034 11.738 1.00 88.50 88 GLU A C 1
ATOM 690 O O . GLU A 1 88 ? -1.689 -1.073 11.012 1.00 88.50 88 GLU A O 1
ATOM 695 N N . ASP A 1 89 ? -2.784 -1.728 12.875 1.00 86.88 89 ASP A N 1
ATOM 696 C CA . ASP A 1 89 ? -1.716 -2.559 13.434 1.00 86.88 89 ASP A CA 1
ATOM 697 C C . ASP A 1 89 ? -1.366 -3.736 12.513 1.00 86.88 89 ASP A C 1
ATOM 699 O O . ASP A 1 89 ? -0.197 -3.936 12.197 1.00 86.88 89 ASP A O 1
ATOM 703 N N . GLU A 1 90 ? -2.370 -4.457 11.995 1.00 87.31 90 GLU A N 1
ATOM 704 C CA . GLU A 1 90 ? -2.157 -5.568 11.052 1.00 87.31 90 GLU A CA 1
ATOM 705 C C . GLU A 1 90 ? -1.428 -5.108 9.787 1.00 87.31 90 GLU A C 1
ATOM 707 O O . GLU A 1 90 ? -0.567 -5.807 9.254 1.00 87.31 90 GLU A O 1
ATOM 712 N N . ILE A 1 91 ? -1.773 -3.916 9.292 1.00 88.56 91 ILE A N 1
ATOM 713 C CA . ILE A 1 91 ? -1.110 -3.348 8.123 1.00 88.56 91 ILE A CA 1
ATOM 714 C C . ILE A 1 91 ? 0.302 -2.880 8.481 1.00 88.56 91 ILE A C 1
ATOM 716 O O . ILE A 1 91 ? 1.200 -3.035 7.658 1.00 88.56 91 ILE A O 1
ATOM 720 N N . LEU A 1 92 ? 0.531 -2.358 9.686 1.00 87.56 92 LEU A N 1
ATOM 721 C CA . LEU A 1 92 ? 1.855 -1.953 10.161 1.00 87.56 92 LEU A CA 1
ATOM 722 C C . LEU A 1 92 ? 2.819 -3.147 10.293 1.00 87.56 92 LEU A C 1
ATOM 724 O O . LEU A 1 92 ? 4.008 -2.999 10.016 1.00 87.56 92 LEU A O 1
ATOM 728 N N . GLU A 1 93 ? 2.316 -4.332 10.653 1.00 86.38 93 GLU A N 1
ATOM 729 C CA . GLU A 1 93 ? 3.115 -5.566 10.723 1.00 86.38 93 GLU A CA 1
ATOM 730 C C . GLU A 1 93 ? 3.595 -6.058 9.345 1.00 86.38 93 GLU A C 1
ATOM 732 O O . GLU A 1 93 ? 4.544 -6.844 9.246 1.00 86.38 93 GLU A O 1
ATOM 737 N N . LEU A 1 94 ? 2.986 -5.589 8.249 1.00 85.19 94 LEU A N 1
ATOM 738 C CA . LEU A 1 94 ? 3.400 -5.983 6.908 1.00 85.19 94 LEU A CA 1
ATOM 739 C C . LEU A 1 94 ? 4.789 -5.425 6.567 1.00 85.19 94 LEU A C 1
ATOM 741 O O . LEU A 1 94 ? 5.062 -4.226 6.644 1.00 85.19 94 LEU A O 1
ATOM 745 N N . HIS A 1 95 ? 5.666 -6.309 6.089 1.00 75.25 95 HIS A N 1
ATOM 746 C CA . HIS A 1 95 ? 7.060 -5.994 5.783 1.00 75.25 95 HIS A CA 1
ATOM 747 C C . HIS A 1 95 ? 7.191 -4.888 4.718 1.00 75.25 95 HIS A C 1
ATOM 749 O O . HIS A 1 95 ? 7.124 -5.148 3.511 1.00 75.25 95 HIS A O 1
ATOM 755 N N . GLY A 1 96 ? 7.425 -3.652 5.168 1.00 76.75 96 GLY A N 1
ATOM 756 C CA . GLY A 1 96 ? 7.481 -2.472 4.304 1.00 76.75 96 GLY A CA 1
ATOM 757 C C . GLY A 1 96 ? 6.535 -1.334 4.653 1.00 76.75 96 GLY A C 1
ATOM 758 O O . GLY A 1 96 ? 6.603 -0.288 4.000 1.00 76.75 96 GLY A O 1
ATOM 759 N N . MET A 1 97 ? 5.666 -1.525 5.644 1.00 85.50 97 MET A N 1
ATOM 760 C CA . MET A 1 97 ? 4.691 -0.535 6.081 1.00 85.50 97 MET A CA 1
ATOM 761 C C . MET A 1 97 ? 5.241 0.323 7.213 1.00 85.50 97 MET A C 1
ATOM 763 O O . MET A 1 97 ? 5.179 -0.015 8.385 1.00 85.50 97 MET A O 1
ATOM 767 N N . GLY A 1 98 ? 5.803 1.470 6.836 1.00 85.38 98 GLY A N 1
ATOM 768 C CA . GLY A 1 98 ? 6.199 2.504 7.790 1.00 85.38 98 GLY A CA 1
ATOM 769 C C . GLY A 1 98 ? 5.072 3.504 8.085 1.00 85.38 98 GLY A C 1
ATOM 770 O O . GLY A 1 98 ? 4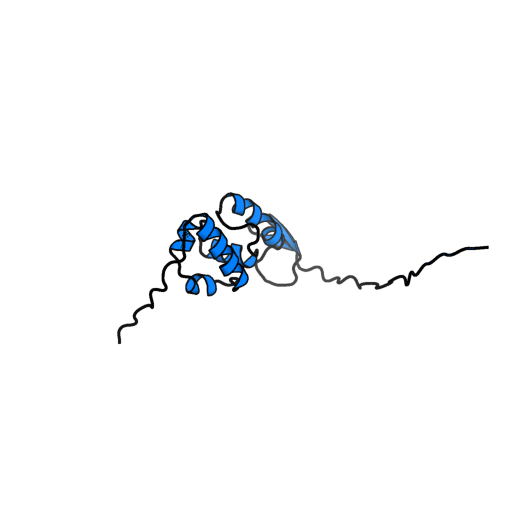.100 3.586 7.325 1.00 85.38 98 GLY A O 1
ATOM 771 N N . PRO A 1 99 ? 5.245 4.377 9.095 1.00 85.25 99 PRO A N 1
ATOM 772 C CA . PRO A 1 99 ? 4.258 5.401 9.467 1.00 85.25 99 PRO A CA 1
ATOM 773 C C . PRO A 1 99 ? 3.894 6.327 8.296 1.00 85.25 99 PRO A C 1
ATOM 775 O O . PRO A 1 99 ? 2.746 6.741 8.139 1.00 85.25 99 PRO A O 1
ATOM 778 N N . LYS A 1 100 ? 4.855 6.593 7.402 1.00 87.06 100 LYS A N 1
ATOM 779 C CA . LYS A 1 100 ? 4.628 7.364 6.174 1.00 87.06 100 LYS A CA 1
ATOM 780 C C . LYS A 1 100 ? 3.659 6.669 5.210 1.00 87.06 100 LYS A C 1
ATOM 782 O O . LYS A 1 100 ? 2.802 7.336 4.636 1.00 87.06 100 LYS A O 1
ATOM 787 N N . ALA A 1 101 ? 3.789 5.353 5.032 1.00 88.12 101 ALA A N 1
ATOM 788 C CA . ALA A 1 101 ? 2.920 4.579 4.147 1.00 88.12 101 ALA A CA 1
ATOM 789 C C . ALA A 1 101 ? 1.492 4.514 4.706 1.00 88.12 101 ALA A C 1
ATOM 791 O O . ALA A 1 101 ? 0.535 4.765 3.977 1.00 88.12 101 ALA A O 1
ATOM 792 N N . ILE A 1 102 ? 1.353 4.286 6.016 1.00 88.81 102 ILE A N 1
ATOM 793 C CA . ILE A 1 102 ? 0.056 4.317 6.701 1.00 88.81 102 ILE A CA 1
ATOM 794 C C . ILE A 1 102 ? -0.611 5.687 6.563 1.00 88.81 102 ILE A C 1
ATOM 796 O O . ILE A 1 102 ? -1.783 5.760 6.203 1.00 88.81 102 ILE A O 1
ATOM 800 N N . GLY A 1 103 ? 0.127 6.782 6.773 1.00 89.12 103 GLY A N 1
ATOM 801 C CA . GLY A 1 103 ? -0.405 8.136 6.598 1.00 89.12 103 GLY A CA 1
ATOM 802 C C . GLY A 1 103 ? -0.954 8.378 5.187 1.00 89.12 103 GLY A C 1
ATOM 803 O O . GLY A 1 103 ? -2.049 8.916 5.030 1.00 89.12 103 GLY A O 1
ATOM 804 N N . GLN A 1 104 ? -0.242 7.917 4.155 1.00 89.00 104 GLN A N 1
ATOM 805 C CA . GLN A 1 104 ? -0.706 8.002 2.765 1.00 89.00 104 GLN A CA 1
ATOM 806 C C . GLN A 1 104 ? -1.974 7.172 2.525 1.00 89.00 104 GLN A C 1
ATOM 808 O O . GLN A 1 104 ? -2.905 7.659 1.882 1.00 89.00 104 GLN A O 1
ATOM 813 N N . LEU A 1 105 ? -2.043 5.955 3.074 1.00 88.44 105 LEU A N 1
ATOM 814 C CA . LEU A 1 105 ? -3.231 5.102 2.985 1.00 88.44 105 LEU A CA 1
ATOM 815 C C . LEU A 1 105 ? -4.429 5.724 3.706 1.00 88.44 105 LEU A C 1
ATOM 817 O O . LEU A 1 105 ? -5.504 5.778 3.122 1.00 88.44 105 LEU A O 1
ATOM 821 N N . LYS A 1 106 ? -4.248 6.286 4.908 1.00 89.19 106 LYS A N 1
ATOM 822 C CA . LYS A 1 106 ? -5.303 7.016 5.638 1.00 89.19 106 LYS A CA 1
ATOM 823 C C . LYS A 1 106 ? -5.882 8.155 4.807 1.00 89.19 106 LYS A C 1
ATOM 825 O O . LYS A 1 106 ? -7.097 8.316 4.742 1.00 89.19 106 LYS A O 1
ATOM 830 N N . ILE A 1 107 ? -5.019 8.946 4.167 1.00 88.94 107 ILE A N 1
ATOM 831 C CA . ILE A 1 107 ? -5.453 10.048 3.300 1.00 88.94 107 ILE A CA 1
ATOM 832 C C . ILE A 1 107 ? -6.249 9.505 2.111 1.00 88.94 107 ILE A C 1
ATOM 834 O O . ILE A 1 107 ? -7.315 10.037 1.809 1.00 88.94 107 ILE A O 1
ATOM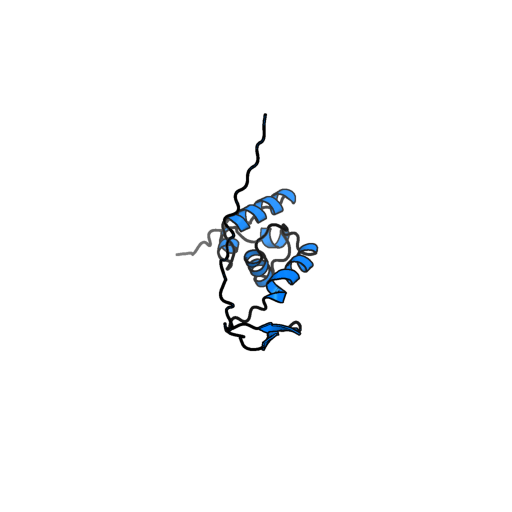 838 N N . ALA A 1 108 ? -5.761 8.448 1.456 1.00 88.62 108 ALA A N 1
ATOM 839 C CA . ALA A 1 108 ? -6.461 7.818 0.341 1.00 88.62 108 ALA A CA 1
ATOM 840 C C . ALA A 1 108 ? -7.829 7.270 0.774 1.00 88.62 108 ALA A C 1
ATOM 842 O O . ALA A 1 108 ? -8.840 7.637 0.190 1.00 88.62 108 ALA A O 1
ATOM 843 N N . MET A 1 109 ? -7.898 6.492 1.854 1.00 89.00 109 MET A N 1
ATOM 844 C CA . MET A 1 109 ? -9.154 5.955 2.384 1.00 89.00 109 MET A CA 1
ATOM 845 C C . MET A 1 109 ? -10.158 7.056 2.725 1.00 89.00 109 MET A C 1
ATOM 847 O O . MET A 1 109 ? -11.309 6.972 2.307 1.00 89.00 109 MET A O 1
ATOM 851 N N . ARG A 1 110 ? -9.716 8.129 3.393 1.00 88.81 110 ARG A N 1
ATOM 852 C CA . ARG A 1 110 ? -10.575 9.274 3.725 1.00 88.81 110 ARG A CA 1
ATOM 853 C C . ARG A 1 110 ? -11.177 9.942 2.492 1.00 88.81 110 ARG A C 1
ATOM 855 O O . ARG A 1 110 ? -12.330 10.353 2.552 1.00 88.81 110 ARG A O 1
ATOM 862 N N . LYS A 1 111 ? -10.438 10.030 1.379 1.00 87.94 111 LYS A N 1
ATOM 863 C CA . LYS A 1 111 ? -10.978 10.548 0.107 1.00 87.94 111 LYS A CA 1
ATOM 864 C C . LYS A 1 111 ? -12.128 9.693 -0.431 1.00 87.94 111 LYS A C 1
ATOM 866 O O . LYS A 1 111 ? -13.008 10.226 -1.090 1.00 87.94 111 LYS A O 1
ATOM 871 N N . HIS A 1 112 ? -12.128 8.399 -0.119 1.00 84.94 112 HIS A N 1
ATOM 872 C CA . HIS A 1 112 ? -13.187 7.456 -0.475 1.00 84.94 112 HIS A CA 1
ATOM 873 C C . HIS A 1 112 ? -14.213 7.236 0.655 1.00 84.94 112 HIS A C 1
ATOM 875 O O . HIS A 1 112 ? -15.051 6.348 0.540 1.00 84.94 112 HIS A O 1
ATOM 881 N N . GLY A 1 113 ? -14.151 8.001 1.754 1.00 87.75 113 G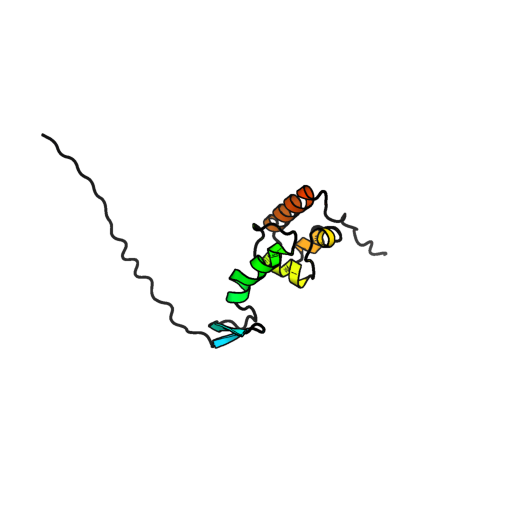LY A N 1
ATOM 882 C CA . GLY A 1 113 ? -15.041 7.824 2.909 1.00 87.75 113 GLY A CA 1
ATOM 883 C C . GLY A 1 113 ? -14.816 6.522 3.691 1.00 87.75 113 GLY A C 1
ATOM 884 O O . GLY A 1 113 ? -15.684 6.103 4.449 1.00 87.75 113 GLY A O 1
ATOM 885 N N . LEU A 1 114 ? -13.665 5.873 3.508 1.00 89.12 114 LEU A N 1
ATOM 886 C CA . LEU A 1 114 ? -13.287 4.633 4.181 1.00 89.12 114 LEU A CA 1
ATOM 887 C C . LEU A 1 114 ? -12.365 4.914 5.376 1.00 89.12 114 LEU A C 1
ATOM 889 O O . LEU A 1 114 ? -11.633 5.908 5.414 1.00 89.12 114 LEU A O 1
ATOM 893 N N . SER A 1 115 ? -12.353 3.991 6.331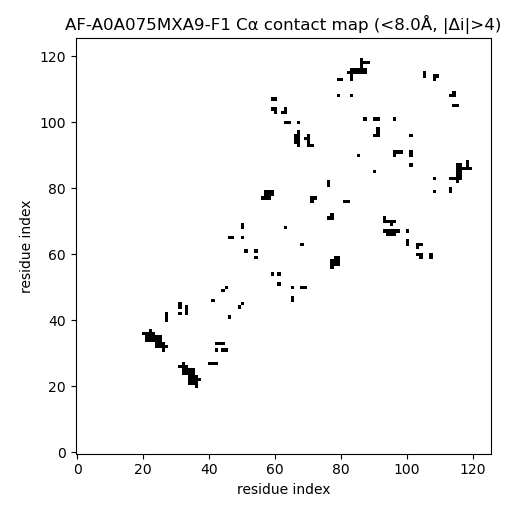 1.00 88.62 115 SER A N 1
ATOM 894 C CA . SER A 1 115 ? -11.455 3.977 7.487 1.00 88.62 115 SER A CA 1
ATOM 895 C C . SER A 1 115 ? -10.941 2.559 7.749 1.00 88.62 115 SER A C 1
ATOM 897 O O . SER A 1 115 ? -11.507 1.585 7.253 1.00 88.62 115 SER A O 1
ATOM 899 N N . PHE A 1 116 ? -9.834 2.443 8.487 1.00 89.00 116 PHE A N 1
ATOM 900 C CA . PHE A 1 116 ? -9.359 1.146 8.971 1.00 89.00 116 PHE A CA 1
ATOM 901 C C . PHE A 1 116 ? -10.372 0.528 9.933 1.00 89.00 116 PHE A C 1
ATOM 903 O O . PHE A 1 116 ? -11.096 1.247 10.632 1.00 89.00 116 PHE A O 1
ATOM 910 N N . ALA A 1 117 ? -10.385 -0.802 10.001 1.00 87.62 117 ALA A N 1
ATOM 911 C CA . ALA A 1 117 ? -11.155 -1.498 11.013 1.00 87.62 117 ALA A CA 1
ATOM 912 C C . ALA A 1 117 ? -10.659 -1.091 12.406 1.00 87.62 117 ALA A C 1
ATOM 914 O O . ALA A 1 117 ? -9.458 -0.913 12.635 1.00 87.62 117 ALA A O 1
ATOM 915 N N . GLN A 1 118 ? -11.591 -0.956 13.350 1.00 82.56 118 GLN A N 1
ATOM 916 C CA . GLN A 1 118 ? -11.232 -0.758 14.750 1.00 82.56 118 GLN A CA 1
ATOM 917 C C . GLN A 1 118 ? -10.381 -1.939 15.218 1.00 82.56 118 GLN A C 1
ATOM 919 O O . GLN A 1 118 ? -10.691 -3.088 14.889 1.00 82.56 118 GLN A O 1
ATOM 924 N N . SER A 1 119 ? -9.326 -1.661 15.989 1.00 69.19 119 SER A N 1
ATOM 925 C CA . SER A 1 119 ? -8.501 -2.694 16.605 1.00 69.19 119 SER A CA 1
ATOM 926 C C . SER A 1 119 ? -9.375 -3.533 17.531 1.00 69.19 119 SER A C 1
ATOM 928 O O . SER A 1 119 ? -9.640 -3.204 18.687 1.00 69.19 119 SER A O 1
ATOM 930 N N . ARG A 1 120 ? -9.880 -4.651 17.006 1.00 64.31 120 ARG A N 1
ATOM 931 C CA . ARG A 1 120 ? -10.481 -5.687 17.831 1.00 64.31 120 ARG A CA 1
ATOM 932 C C . ARG A 1 120 ? -9.315 -6.272 18.605 1.00 64.31 120 ARG A C 1
ATOM 934 O O . ARG A 1 120 ? -8.631 -7.150 18.089 1.00 64.31 120 ARG A O 1
ATOM 941 N N . LYS A 1 121 ? -9.043 -5.745 19.808 1.00 57.34 121 LYS A N 1
ATOM 942 C CA . LYS A 1 121 ? -8.196 -6.428 20.792 1.00 57.34 121 LYS A CA 1
ATOM 943 C C . LYS A 1 121 ? -8.666 -7.875 20.777 1.00 57.34 121 LYS A C 1
ATOM 945 O O . LYS A 1 121 ? -9.819 -8.134 21.122 1.00 57.34 121 LYS A O 1
ATOM 950 N N . LYS A 1 122 ? -7.839 -8.793 20.268 1.00 51.66 122 LYS A N 1
ATOM 951 C CA . LYS A 1 122 ? -8.155 -10.215 20.344 1.00 51.66 122 LYS A CA 1
ATOM 952 C C . LYS A 1 122 ? -8.269 -10.506 21.831 1.00 51.66 122 LYS A C 1
ATOM 954 O O . LYS A 1 122 ? -7.275 -10.454 22.546 1.00 51.66 122 LYS A O 1
ATOM 959 N N . TYR A 1 123 ? -9.496 -10.689 22.302 1.00 52.66 123 TYR A N 1
ATOM 960 C CA . TYR A 1 123 ? -9.740 -11.157 23.648 1.00 52.66 123 TYR A CA 1
ATOM 961 C C . TYR A 1 123 ? -9.141 -12.561 23.711 1.00 52.66 123 TYR A C 1
ATOM 963 O O . TYR A 1 123 ? -9.647 -13.474 23.061 1.00 52.66 123 TYR A O 1
ATOM 971 N N . SER A 1 124 ? -8.001 -12.688 24.389 1.00 48.12 124 SER A N 1
ATOM 972 C CA . SER A 1 124 ? -7.467 -13.974 24.814 1.00 48.12 124 SER A CA 1
ATOM 973 C C . SER A 1 124 ? -8.217 -14.313 26.099 1.00 48.12 124 SER A C 1
ATOM 975 O O . SER A 1 124 ? -8.007 -13.605 27.087 1.00 48.12 124 SER A O 1
ATOM 977 N N . PRO A 1 125 ? -9.149 -15.280 26.094 1.00 63.41 125 PRO A N 1
ATOM 978 C CA . PRO A 1 125 ? -9.769 -15.715 27.336 1.00 63.41 125 PRO A CA 1
ATOM 979 C C . PRO A 1 125 ? -8.694 -16.307 28.270 1.00 63.41 125 PRO A C 1
ATOM 981 O O . PRO A 1 125 ? -7.693 -16.825 27.762 1.00 63.41 125 PRO A O 1
ATOM 984 N N . PRO A 1 126 ? -8.868 -16.157 29.596 1.00 67.56 126 PRO A N 1
ATOM 985 C CA . PRO A 1 126 ? -7.937 -16.656 30.608 1.00 67.56 126 PRO A CA 1
ATOM 986 C C . PRO A 1 126 ? -7.835 -18.184 30.630 1.00 67.56 126 PRO A C 1
ATOM 988 O O . PRO A 1 126 ? -8.824 -18.853 30.247 1.00 67.56 126 PRO A O 1
#

Mean predicted aligned error: 14.61 Å

Radius of gyration: 23.19 Å; Cα contacts (8 Å, |Δi|>4): 119; chains: 1; bounding box: 52×69×49 Å

pLDDT: mean 71.74, std 15.48, range [38.28, 89.88]

Solvent-accessible surface area (backbone atoms only — not comparable to full-atom values): 8103 Å² total; per-residue (Å²): 134,88,80,90,78,88,75,92,76,86,78,82,83,72,83,71,81,82,85,85,72,88,29,58,83,44,68,42,101,85,68,53,75,47,68,47,82,63,92,66,93,70,49,68,66,57,64,75,57,49,59,70,67,49,36,82,78,18,74,61,61,90,85,54,48,67,50,32,55,47,34,34,50,74,70,70,40,55,40,55,76,56,49,31,73,36,28,64,65,66,52,46,69,33,74,52,36,46,75,68,45,51,53,52,48,51,54,46,29,49,76,72,75,44,58,62,28,75,79,73,73,78,79,74,81,132

Organism: NCBI:txid1459636

Secondary structure (DSSP, 8-state):
----------------------PEEEE-TT--EEEESS-----HHIIIIIHHHHTTTS---TTS-HHHHHHHHHTT--SHHHHTTSBHHHHHTSTT--HHHHHHHHHHHHHTT--PBP--------

Sequence (126 aa):
MAERRKSRTGDLDRSKPARTAKGKLKTCSRGHKFYRSCDCPVCPVCWSGYYRKQQSQNDFPDSLAALALRALLNAKITKLAQLAKHTEDEILELHGMGPKAIGQLKIAMRKHGLSFAQSRKKYSPP

Foldseek 3Di:
DDDDDDDDDPDDPPPDDDDDDFADFDAAPVGDTDTDPDPPNDDVVCQPPVLCVLCVVALADPPAHSQLSVLCVVVVNRYLVVQQAAALVVSCPRGRDDPVNSVRSQVSQVVVVGDHDDPPPPPPDD